Protein AF-A0A5B7GQ58-F1 (afdb_monomer_lite)

Foldseek 3Di:
DVVVVVCVVVVVDDDDDPDDDDDFDWDWDADPPGDIDIDTPCVVVVVVDDDDDDDDDDPCNVCVVVD

Secondary structure (DSSP, 8-state):
-HHHHHHHHTTS--PPPSSS-----EEEEE-TTS-EEEEE--TTGGGTS------PPPHHHHHTT--

pLDDT: mean 89.21, std 7.02, range [55.03, 95.56]

Structure (mmCIF, N/CA/C/O backbone):
data_AF-A0A5B7GQ58-F1
#
_entry.id   AF-A0A5B7GQ58-F1
#
loop_
_atom_site.group_PDB
_atom_site.id
_atom_site.type_symbol
_atom_site.label_atom_id
_atom_site.label_alt_id
_atom_site.label_comp_id
_atom_site.label_asym_id
_atom_site.label_entity_id
_atom_site.label_seq_id
_atom_site.pdbx_PDB_ins_code
_atom_site.Cartn_x
_atom_site.Cartn_y
_atom_site.Cartn_z
_atom_site.occupancy
_atom_site.B_iso_or_equiv
_atom_site.auth_seq_id
_atom_site.auth_comp_id
_atom_site.auth_asym_id
_atom_site.auth_atom_id
_atom_site.pdbx_PDB_model_num
ATOM 1 N N . MET A 1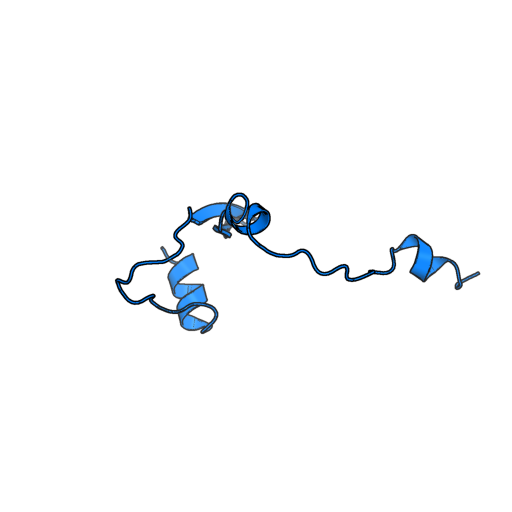 1 ? -4.160 4.170 15.422 1.00 58.69 1 MET A N 1
ATOM 2 C CA . MET A 1 1 ? -5.546 4.151 14.902 1.00 58.69 1 MET A CA 1
ATOM 3 C C . MET A 1 1 ? -5.915 5.466 14.214 1.00 58.69 1 MET A C 1
ATOM 5 O O . MET A 1 1 ? -6.653 5.417 13.243 1.00 58.69 1 MET A O 1
ATOM 9 N N . GLU A 1 2 ? -5.327 6.598 14.625 1.00 80.06 2 GLU A N 1
ATOM 10 C CA . GLU A 1 2 ? -5.536 7.925 14.013 1.00 80.06 2 GLU A CA 1
ATOM 11 C C . GLU A 1 2 ? -5.362 7.970 12.487 1.00 80.06 2 GLU A C 1
ATOM 13 O O . GLU A 1 2 ? -6.174 8.590 11.812 1.00 80.06 2 GLU A O 1
ATOM 18 N N . GLU A 1 3 ? -4.365 7.282 11.919 1.00 84.75 3 GLU A N 1
ATOM 19 C CA . GLU A 1 3 ? -4.133 7.301 10.462 1.00 84.75 3 GLU A CA 1
ATOM 20 C C . GLU A 1 3 ? -5.301 6.704 9.659 1.00 84.75 3 GLU A C 1
ATOM 22 O O . GLU A 1 3 ? -5.675 7.234 8.616 1.00 84.75 3 GLU A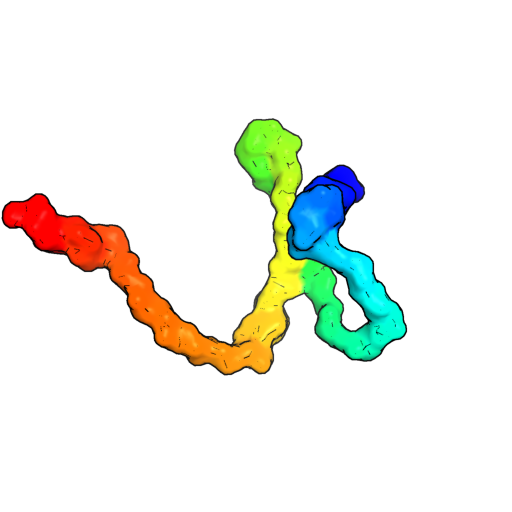 O 1
ATOM 27 N N . VAL A 1 4 ? -5.924 5.629 10.156 1.00 86.75 4 VAL A N 1
ATOM 28 C CA . VAL A 1 4 ? -7.088 5.015 9.493 1.00 86.75 4 VAL A CA 1
ATOM 29 C C . VAL A 1 4 ? -8.297 5.942 9.600 1.00 86.75 4 VAL A C 1
ATOM 31 O O . VAL A 1 4 ? -8.974 6.188 8.606 1.00 86.75 4 VAL A O 1
ATOM 34 N N . THR A 1 5 ? -8.515 6.542 10.773 1.00 90.44 5 THR A N 1
ATOM 35 C CA . THR A 1 5 ? -9.550 7.567 10.970 1.00 90.44 5 THR A CA 1
ATOM 36 C C . THR A 1 5 ? -9.333 8.773 10.052 1.00 90.44 5 THR A C 1
ATOM 38 O O . THR A 1 5 ? -10.284 9.286 9.473 1.00 90.44 5 THR A O 1
ATOM 41 N N . ALA A 1 6 ? -8.088 9.206 9.848 1.00 89.81 6 ALA A N 1
ATOM 42 C CA . ALA A 1 6 ? -7.764 10.301 8.940 1.00 89.81 6 ALA A CA 1
ATOM 43 C C . ALA A 1 6 ? -8.069 9.963 7.470 1.00 89.81 6 ALA A C 1
ATOM 45 O O . ALA A 1 6 ? -8.482 10.850 6.722 1.00 89.81 6 ALA A O 1
ATOM 46 N N . LEU A 1 7 ? -7.884 8.706 7.050 1.00 90.81 7 LEU A N 1
ATOM 47 C CA . LEU A 1 7 ? -8.269 8.239 5.713 1.00 90.81 7 LEU A CA 1
ATOM 48 C C . LEU A 1 7 ? -9.794 8.174 5.546 1.00 90.81 7 LEU A C 1
ATOM 50 O O . LEU A 1 7 ? -10.298 8.634 4.521 1.00 90.81 7 LEU A O 1
ATOM 54 N N . LEU A 1 8 ? -10.516 7.684 6.559 1.00 94.00 8 LEU A N 1
ATOM 55 C CA . LEU A 1 8 ? -11.986 7.669 6.587 1.00 94.00 8 LEU A CA 1
ATOM 56 C C . LEU A 1 8 ? -12.555 9.092 6.496 1.00 94.00 8 LEU A C 1
ATOM 58 O O . LEU A 1 8 ? -13.395 9.376 5.648 1.00 94.00 8 LEU A O 1
ATOM 62 N N . ASN A 1 9 ? -12.019 10.026 7.288 1.00 95.56 9 ASN A N 1
ATOM 63 C CA . ASN A 1 9 ? -12.436 11.433 7.273 1.00 95.56 9 ASN A CA 1
ATOM 64 C C . ASN A 1 9 ? -12.192 12.116 5.919 1.00 95.56 9 ASN A C 1
ATOM 66 O O . ASN A 1 9 ? -12.894 13.058 5.564 1.00 95.56 9 ASN A O 1
ATOM 70 N N . LYS A 1 10 ? -11.195 11.651 5.157 1.00 95.00 10 LYS A N 1
ATOM 71 C CA . LYS A 1 10 ? -10.911 12.120 3.792 1.00 95.00 10 LYS A CA 1
ATOM 72 C C . LYS A 1 10 ? -11.712 11.382 2.719 1.00 95.00 10 LYS A C 1
ATOM 74 O O . LYS A 1 10 ? -11.505 11.663 1.544 1.00 95.00 10 LYS A O 1
ATOM 79 N N . SER A 1 11 ? -12.571 10.434 3.102 1.00 94.50 11 SER A N 1
ATOM 80 C CA . SER A 1 11 ? -13.293 9.550 2.175 1.00 94.50 11 SER A CA 1
ATOM 81 C C . SER A 1 11 ? -12.361 8.806 1.208 1.00 94.50 11 SER A C 1
ATOM 83 O O . SER A 1 11 ? -12.727 8.516 0.074 1.00 94.50 11 SER A O 1
ATOM 85 N N . ALA A 1 12 ? -11.127 8.523 1.640 1.00 93.88 12 ALA A N 1
ATOM 86 C CA . ALA A 1 12 ? -10.150 7.780 0.844 1.00 93.88 12 ALA A CA 1
ATOM 87 C C . ALA A 1 12 ? -10.336 6.258 0.967 1.00 93.88 12 ALA A C 1
ATOM 89 O O . ALA A 1 12 ? -9.858 5.508 0.121 1.00 93.88 12 ALA A O 1
ATOM 90 N N . VAL A 1 13 ? -10.988 5.816 2.044 1.00 93.62 13 VAL A N 1
ATOM 91 C CA . VAL A 1 13 ? -11.337 4.422 2.335 1.00 93.62 13 VAL A CA 1
ATOM 92 C C . VAL A 1 13 ? -12.718 4.382 2.984 1.00 93.62 13 VAL A C 1
ATOM 94 O O . VAL A 1 13 ? -13.179 5.394 3.516 1.00 93.62 13 VAL A O 1
ATOM 97 N N . GLU A 1 14 ? -13.339 3.210 2.981 1.00 94.88 14 GLU A N 1
ATOM 98 C CA . GLU A 1 14 ? -14.625 2.942 3.622 1.00 94.88 14 GLU A CA 1
ATOM 99 C C . GLU A 1 14 ? -14.582 1.619 4.393 1.00 94.88 14 GLU A C 1
ATOM 101 O O . GLU A 1 14 ? -13.668 0.805 4.217 1.00 94.88 14 GLU A O 1
ATOM 106 N N . GLU A 1 15 ? -15.560 1.410 5.270 1.00 93.62 15 GLU A N 1
ATOM 107 C CA . GLU A 1 15 ? -15.720 0.124 5.939 1.00 93.62 15 GLU A CA 1
ATOM 108 C C . GLU A 1 15 ? -16.210 -0.926 4.940 1.00 93.62 15 GLU A C 1
ATOM 110 O O . GLU A 1 15 ? -17.258 -0.777 4.311 1.00 93.62 15 GLU A O 1
ATOM 115 N N . ALA A 1 16 ? -15.443 -2.006 4.799 1.00 91.38 16 ALA A N 1
ATOM 116 C CA . ALA A 1 16 ? -15.817 -3.108 3.929 1.00 91.38 16 ALA A CA 1
ATOM 117 C C . ALA A 1 16 ? -16.900 -3.980 4.594 1.00 91.38 16 ALA A C 1
ATOM 119 O O . ALA A 1 16 ? -16.779 -4.301 5.782 1.00 91.38 16 ALA A O 1
ATOM 120 N N . PRO A 1 17 ? -17.925 -4.432 3.848 1.00 93.00 17 PRO A N 1
ATOM 121 C CA . PRO A 1 17 ? -18.897 -5.380 4.373 1.00 93.00 17 PRO A CA 1
ATOM 122 C C . PRO A 1 17 ? -18.214 -6.716 4.722 1.00 93.00 17 PRO A C 1
ATOM 124 O O . PRO A 1 17 ? -17.242 -7.107 4.066 1.00 93.00 17 PRO A O 1
ATOM 127 N N . PRO A 1 18 ? -18.720 -7.457 5.723 1.00 91.25 18 PRO A N 1
ATOM 128 C CA . PRO A 1 18 ? -18.207 -8.780 6.063 1.00 91.25 18 PRO A CA 1
ATOM 129 C C . PRO A 1 18 ? -18.637 -9.793 4.991 1.00 91.25 18 PRO A C 1
ATOM 131 O O . PRO A 1 18 ? -19.652 -10.474 5.122 1.00 91.25 18 PRO A O 1
ATOM 134 N N . ALA A 1 19 ? -17.874 -9.865 3.904 1.00 94.06 19 ALA A N 1
ATOM 135 C CA . ALA A 1 19 ? -18.137 -10.709 2.746 1.00 94.06 19 ALA A CA 1
ATOM 136 C C . ALA A 1 19 ? -16.867 -11.472 2.331 1.00 94.06 19 ALA A C 1
ATOM 138 O O . ALA A 1 19 ? -15.760 -11.009 2.592 1.00 94.06 19 ALA A O 1
ATOM 139 N N . PRO A 1 20 ? -16.979 -12.631 1.660 1.00 93.38 20 PRO A N 1
ATOM 140 C CA . PRO A 1 20 ? -15.819 -13.269 1.051 1.00 93.38 20 PRO A CA 1
ATOM 141 C C . PRO A 1 20 ? -15.128 -12.304 0.082 1.00 93.38 20 PRO A C 1
ATOM 143 O O . PRO A 1 20 ? -15.776 -11.706 -0.776 1.00 93.38 20 PRO A O 1
ATOM 146 N N . GLY A 1 21 ? -13.814 -12.150 0.213 1.00 89.88 21 GLY A N 1
ATOM 147 C CA . GLY A 1 21 ? -13.074 -11.158 -0.553 1.00 89.88 21 GLY A CA 1
ATOM 148 C C . GLY A 1 21 ? -11.569 -11.256 -0.357 1.00 89.88 21 GLY A C 1
ATOM 149 O O . GLY A 1 21 ? -11.060 -12.159 0.310 1.00 89.88 21 GLY A O 1
ATOM 150 N N . PHE A 1 22 ? -10.854 -10.317 -0.971 1.00 90.38 22 PHE A N 1
ATOM 151 C CA . PHE A 1 22 ? -9.415 -10.193 -0.805 1.00 90.38 22 PHE A CA 1
ATOM 152 C C . PHE A 1 22 ? -9.095 -9.387 0.455 1.00 90.38 22 PHE A C 1
ATOM 154 O O . PHE A 1 22 ? -9.537 -8.249 0.604 1.00 90.38 22 PHE A O 1
ATOM 161 N N . TYR A 1 23 ? -8.278 -9.967 1.329 1.00 91.62 23 TYR A N 1
ATOM 162 C CA . TYR A 1 23 ? -7.793 -9.321 2.541 1.00 91.62 23 TYR A CA 1
ATOM 163 C C . TYR A 1 23 ? -6.277 -9.394 2.573 1.00 91.62 23 TYR A C 1
ATOM 165 O O . TYR A 1 23 ? -5.679 -10.419 2.244 1.00 91.62 23 TYR A O 1
ATOM 173 N N . THR A 1 24 ? -5.650 -8.305 2.997 1.00 92.88 24 THR A N 1
ATOM 174 C CA . THR A 1 24 ? -4.199 -8.236 3.128 1.00 92.88 24 THR A CA 1
ATOM 175 C C . THR A 1 24 ? -3.801 -7.473 4.381 1.00 92.88 24 THR A C 1
ATOM 177 O O . THR A 1 24 ? -4.633 -6.905 5.090 1.00 92.88 24 THR A O 1
ATOM 180 N N . ARG A 1 25 ? -2.504 -7.485 4.675 1.00 93.19 25 ARG A N 1
ATOM 181 C CA . ARG A 1 25 ? -1.926 -6.816 5.833 1.00 93.19 25 ARG A CA 1
ATOM 182 C C . ARG A 1 25 ? -1.877 -5.307 5.613 1.00 93.19 25 ARG A C 1
ATOM 184 O O . ARG A 1 25 ? -1.455 -4.833 4.559 1.00 93.19 25 ARG A O 1
ATOM 191 N N . LEU A 1 26 ? -2.232 -4.574 6.663 1.00 91.06 26 LEU A N 1
ATOM 192 C CA . LEU A 1 26 ? -1.961 -3.150 6.816 1.00 91.06 26 LEU A CA 1
ATOM 193 C C . LEU A 1 26 ? -0.877 -2.988 7.883 1.00 91.06 26 LEU A C 1
ATOM 195 O O . LEU A 1 26 ? -1.004 -3.529 8.981 1.00 91.06 26 LEU A O 1
ATOM 199 N N . PHE A 1 27 ? 0.175 -2.239 7.581 1.00 90.62 27 PHE A N 1
ATOM 200 C CA . PHE A 1 27 ? 1.224 -1.904 8.543 1.00 90.62 27 PHE A CA 1
ATOM 201 C C . PHE A 1 27 ? 1.569 -0.421 8.459 1.00 90.62 27 PHE A C 1
ATOM 203 O O . PHE A 1 27 ? 1.169 0.272 7.528 1.00 90.62 27 PHE A O 1
ATOM 210 N N . VAL A 1 28 ? 2.281 0.093 9.457 1.00 90.00 28 VAL A N 1
ATOM 211 C CA . VAL A 1 28 ? 2.688 1.500 9.509 1.00 90.00 28 VAL A CA 1
ATOM 212 C C . VAL A 1 28 ? 4.198 1.614 9.407 1.00 90.00 28 VAL A C 1
ATOM 214 O O . VAL A 1 28 ? 4.928 0.831 10.010 1.00 90.00 28 VAL A O 1
ATOM 217 N N . VAL A 1 29 ? 4.664 2.611 8.662 1.00 90.81 29 VAL A N 1
ATOM 218 C CA . VAL A 1 29 ? 6.080 2.984 8.607 1.00 90.81 29 VAL A CA 1
ATOM 219 C C . VAL A 1 29 ? 6.255 4.420 9.100 1.00 90.81 29 VAL A C 1
ATOM 221 O O . VAL A 1 29 ? 5.386 5.258 8.845 1.00 90.81 29 VAL A O 1
ATOM 224 N N . PRO A 1 30 ? 7.342 4.745 9.812 1.00 90.38 30 PRO A N 1
ATOM 225 C CA . PRO A 1 30 ? 7.626 6.122 10.192 1.00 90.38 30 PRO A CA 1
ATOM 226 C C . PRO A 1 30 ? 7.953 6.963 8.949 1.00 90.38 30 PRO A C 1
ATOM 228 O O . PRO A 1 30 ? 8.696 6.538 8.065 1.00 90.38 30 PRO A O 1
ATOM 231 N N . LYS A 1 31 ? 7.403 8.176 8.884 1.00 87.56 31 LYS A N 1
ATOM 232 C CA . LYS A 1 31 ? 7.672 9.190 7.859 1.00 87.56 31 LYS A CA 1
ATOM 233 C C . LYS A 1 31 ? 8.438 10.360 8.480 1.00 87.56 31 LYS A C 1
ATOM 235 O O . LYS A 1 31 ? 8.434 10.553 9.698 1.00 87.56 31 LYS A O 1
ATOM 240 N N . LEU A 1 32 ? 9.101 11.153 7.634 1.00 84.50 32 LEU A N 1
ATOM 241 C CA . LEU A 1 32 ? 9.782 12.375 8.064 1.00 84.50 32 LEU A CA 1
ATOM 242 C C . LEU A 1 32 ? 8.837 13.247 8.909 1.00 84.50 32 LEU A C 1
ATOM 244 O O . LEU A 1 32 ? 7.659 13.390 8.581 1.00 84.50 32 LEU A O 1
ATOM 248 N N . MET A 1 33 ? 9.380 13.835 9.978 1.00 79.69 33 MET A N 1
ATOM 249 C CA . MET A 1 33 ? 8.658 14.662 10.959 1.00 79.69 33 MET A CA 1
ATOM 250 C C . MET A 1 33 ? 7.717 13.901 11.913 1.00 79.69 33 MET A C 1
ATOM 252 O O . MET A 1 33 ? 6.774 14.483 12.441 1.00 79.69 33 MET A O 1
ATOM 256 N N . GLY A 1 34 ? 7.970 12.611 12.162 1.00 79.62 34 GLY A N 1
ATOM 257 C CA . GLY A 1 34 ? 7.328 11.866 13.257 1.00 79.62 34 GLY A CA 1
ATOM 258 C C . GLY A 1 34 ? 5.892 11.412 12.986 1.00 79.62 34 GLY A C 1
ATOM 259 O O . GLY A 1 34 ? 5.221 10.942 13.899 1.00 79.62 34 GLY A O 1
ATOM 260 N N . ARG A 1 35 ? 5.414 11.531 11.743 1.00 83.50 35 ARG A N 1
ATOM 261 C CA . ARG A 1 35 ? 4.118 10.979 11.320 1.00 83.50 35 ARG A CA 1
ATOM 262 C C . ARG A 1 35 ? 4.268 9.528 10.884 1.00 83.50 35 ARG A C 1
ATOM 264 O O . ARG A 1 35 ? 5.337 9.138 10.422 1.00 83.50 35 ARG A O 1
ATOM 271 N N . PHE A 1 36 ? 3.198 8.747 10.967 1.00 86.94 36 PHE A N 1
ATOM 272 C CA . PHE A 1 36 ? 3.177 7.388 10.431 1.00 86.94 36 PHE A CA 1
ATOM 273 C C . PHE A 1 36 ? 2.504 7.370 9.060 1.00 86.94 36 PHE A C 1
ATOM 275 O O . PHE A 1 36 ? 1.608 8.156 8.777 1.00 86.94 36 PHE A O 1
ATOM 282 N N . CYS A 1 37 ? 2.961 6.484 8.183 1.00 89.00 37 CYS A N 1
ATOM 283 C CA . CYS A 1 37 ? 2.338 6.239 6.894 1.00 89.00 37 CYS A CA 1
ATOM 284 C C . CYS A 1 37 ? 1.747 4.827 6.908 1.00 89.00 37 CYS A C 1
ATOM 286 O O . CYS A 1 37 ? 2.517 3.869 7.036 1.00 89.00 37 CYS A O 1
ATOM 288 N N . PRO A 1 38 ? 0.419 4.671 6.793 1.00 91.25 38 PRO A N 1
ATOM 289 C CA . PRO A 1 38 ? -0.178 3.360 6.592 1.00 91.25 38 PRO A CA 1
ATOM 290 C C . PRO A 1 38 ? 0.206 2.824 5.205 1.00 91.25 38 PRO A C 1
ATOM 292 O O . PRO A 1 38 ? 0.166 3.554 4.214 1.00 91.25 38 PRO A O 1
ATOM 295 N N . ILE A 1 39 ? 0.596 1.554 5.146 1.00 93.06 39 ILE A N 1
ATOM 296 C CA . ILE A 1 39 ? 0.974 0.816 3.939 1.00 93.06 39 ILE A CA 1
ATOM 297 C C . ILE A 1 39 ? 0.133 -0.457 3.869 1.00 93.06 39 ILE A C 1
ATOM 299 O O . ILE A 1 39 ? 0.046 -1.210 4.841 1.00 93.06 39 ILE A O 1
ATOM 303 N N . ILE A 1 40 ? -0.464 -0.693 2.703 1.00 93.88 40 ILE A N 1
ATOM 304 C CA . ILE A 1 40 ? -1.196 -1.917 2.377 1.00 93.88 40 ILE A CA 1
ATOM 305 C C . ILE A 1 40 ? -0.245 -2.844 1.617 1.00 93.88 40 ILE A C 1
ATOM 307 O O . ILE A 1 40 ? 0.368 -2.436 0.630 1.00 93.88 40 ILE A O 1
ATOM 311 N N . ASP A 1 41 ? -0.119 -4.091 2.063 1.00 94.75 41 ASP A N 1
ATOM 312 C CA . ASP A 1 41 ? 0.696 -5.090 1.376 1.00 94.75 41 ASP A CA 1
ATOM 313 C C . ASP A 1 41 ? -0.022 -5.610 0.120 1.00 94.75 41 ASP A C 1
ATOM 315 O O . ASP A 1 41 ? -0.901 -6.468 0.191 1.00 94.75 41 ASP A O 1
ATOM 319 N N . LEU A 1 42 ? 0.354 -5.096 -1.049 1.00 94.62 42 LEU A N 1
ATOM 320 C CA . LEU A 1 42 ? -0.221 -5.509 -2.334 1.00 94.62 42 LEU A CA 1
ATOM 321 C C . LEU A 1 42 ? 0.598 -6.595 -3.047 1.00 94.62 42 LEU A C 1
ATOM 323 O O . LEU A 1 42 ? 0.279 -6.944 -4.180 1.00 94.62 42 LEU A O 1
ATOM 327 N N . SER A 1 43 ? 1.638 -7.150 -2.411 1.00 93.81 43 SER A N 1
ATOM 328 C CA . SER A 1 43 ? 2.551 -8.108 -3.056 1.00 93.81 43 SER A CA 1
ATOM 329 C C . SER A 1 43 ? 1.826 -9.333 -3.620 1.00 93.81 43 SER A C 1
ATOM 331 O O . SER A 1 43 ? 2.081 -9.727 -4.756 1.00 93.81 43 SER A O 1
ATOM 333 N N . PHE A 1 44 ? 0.880 -9.889 -2.860 1.00 93.88 44 PHE A N 1
ATOM 334 C CA . PHE A 1 44 ? 0.064 -11.017 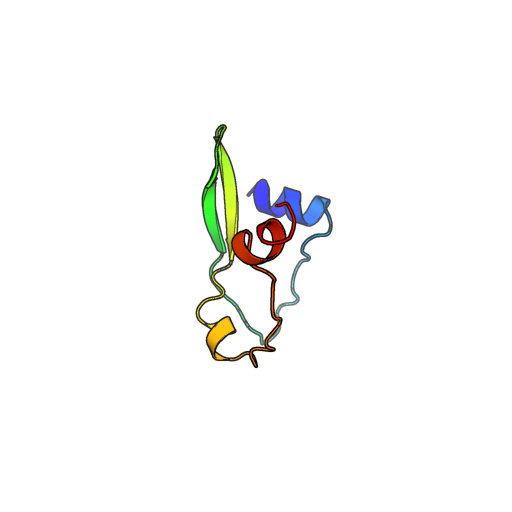-3.300 1.00 93.88 44 PHE A CA 1
ATOM 335 C C . PHE A 1 44 ? -0.932 -10.616 -4.394 1.00 93.88 44 PHE A C 1
ATOM 337 O O . PHE A 1 44 ? -1.072 -11.317 -5.393 1.00 93.88 44 PHE A O 1
ATOM 344 N N . LEU A 1 45 ? -1.604 -9.471 -4.243 1.00 93.38 45 LEU A N 1
ATOM 345 C CA . LEU A 1 45 ? -2.600 -9.013 -5.213 1.00 93.38 45 LEU A CA 1
ATOM 346 C C . LEU A 1 45 ? -1.970 -8.748 -6.587 1.00 93.38 45 LEU A C 1
ATOM 348 O O . LEU A 1 45 ? -2.520 -9.154 -7.606 1.00 93.38 45 LEU A O 1
ATOM 352 N N . ASN A 1 46 ? -0.782 -8.143 -6.613 1.00 93.12 46 ASN A N 1
ATOM 353 C CA . ASN A 1 46 ? -0.062 -7.818 -7.844 1.00 93.12 46 ASN A CA 1
ATOM 354 C C . ASN A 1 46 ? 0.286 -9.050 -8.697 1.00 93.12 46 ASN A C 1
ATOM 356 O O . ASN A 1 46 ? 0.495 -8.908 -9.896 1.00 93.12 46 ASN A O 1
ATOM 360 N N . GLN A 1 47 ? 0.329 -10.253 -8.114 1.00 93.06 47 GLN A N 1
ATOM 361 C CA . GLN A 1 47 ? 0.555 -11.504 -8.854 1.00 93.06 47 GLN A CA 1
ATOM 362 C C . GLN A 1 47 ? -0.695 -11.998 -9.599 1.00 93.06 47 GLN A C 1
ATOM 364 O O . GLN A 1 47 ? -0.587 -12.856 -10.469 1.00 93.06 47 GLN A 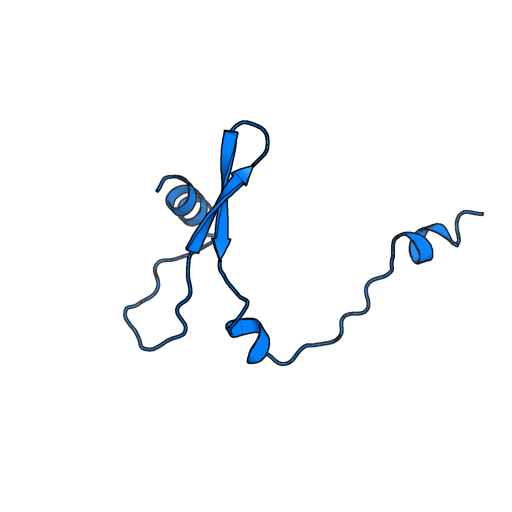O 1
ATOM 369 N N . HIS A 1 48 ? -1.871 -11.467 -9.258 1.00 92.94 48 HIS A N 1
ATOM 370 C CA . HIS A 1 48 ? -3.169 -11.909 -9.773 1.00 92.94 48 HIS A CA 1
ATOM 371 C C . HIS A 1 48 ? -3.840 -10.867 -10.685 1.00 92.94 48 HIS A C 1
ATOM 373 O O . HIS A 1 48 ? -4.931 -11.115 -11.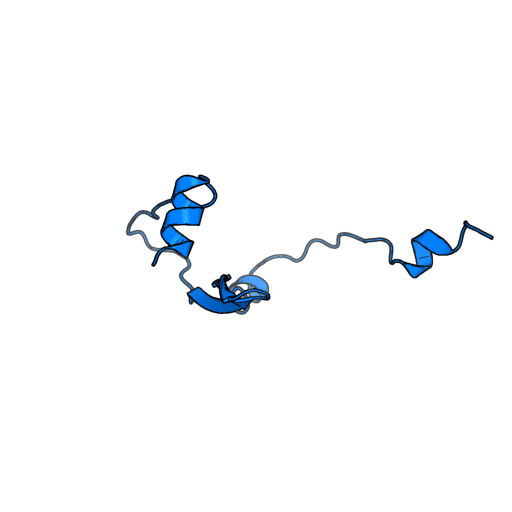196 1.00 92.94 48 HIS A O 1
ATOM 379 N N . ILE A 1 49 ? -3.215 -9.702 -10.890 1.00 91.81 49 ILE A N 1
ATOM 380 C CA . ILE A 1 49 ? -3.728 -8.628 -11.750 1.00 91.81 49 ILE A CA 1
ATOM 381 C C . ILE A 1 49 ? -3.004 -8.653 -13.101 1.00 91.81 49 ILE A C 1
ATOM 383 O O . ILE A 1 49 ? -1.792 -8.852 -13.174 1.00 91.81 49 ILE A O 1
ATOM 387 N N . ILE A 1 50 ? -3.747 -8.403 -14.182 1.00 92.69 50 ILE A N 1
ATOM 388 C CA . ILE A 1 50 ? -3.177 -8.196 -15.518 1.00 92.69 50 ILE A CA 1
ATOM 389 C C . ILE A 1 50 ? -2.431 -6.858 -15.527 1.00 92.69 50 ILE A C 1
ATOM 391 O O . ILE A 1 50 ? -3.036 -5.800 -15.349 1.00 92.69 50 ILE A O 1
ATOM 395 N N . ASN A 1 51 ? -1.118 -6.899 -15.744 1.00 88.12 51 ASN A N 1
ATOM 396 C CA . ASN A 1 51 ? -0.310 -5.692 -15.856 1.00 88.12 51 ASN A CA 1
ATOM 397 C C . ASN A 1 51 ? -0.565 -5.013 -17.212 1.00 88.12 51 ASN A C 1
ATOM 399 O O . ASN A 1 51 ? -0.240 -5.568 -18.261 1.00 88.12 51 ASN A O 1
ATOM 403 N N . MET A 1 52 ? -1.158 -3.820 -17.183 1.00 88.44 52 MET A N 1
ATOM 404 C CA . MET A 1 52 ? -1.325 -2.973 -18.359 1.00 88.44 52 MET A CA 1
ATOM 405 C C . MET A 1 52 ? -0.095 -2.077 -18.508 1.00 88.44 52 MET A C 1
ATOM 407 O O . MET A 1 52 ? 0.154 -1.212 -17.668 1.00 88.44 52 MET A O 1
ATOM 411 N N . GLU A 1 53 ? 0.669 -2.270 -19.585 1.00 86.50 53 GLU A N 1
ATOM 412 C CA . GLU A 1 53 ? 1.861 -1.464 -19.843 1.00 86.50 53 GLU A CA 1
ATOM 413 C C . GLU A 1 53 ? 1.487 -0.000 -20.100 1.00 86.50 53 GLU A C 1
ATOM 415 O O . GLU A 1 53 ? 0.934 0.358 -21.141 1.00 86.50 53 GLU A O 1
ATOM 420 N N . LEU A 1 54 ? 1.837 0.865 -19.150 1.00 86.75 54 LEU A N 1
ATOM 421 C CA . LEU A 1 54 ? 1.791 2.309 -19.316 1.00 86.75 54 LEU A CA 1
ATOM 422 C C . LEU A 1 54 ? 3.222 2.836 -19.421 1.00 86.75 54 LEU A C 1
ATOM 424 O O . LEU A 1 54 ? 3.988 2.833 -18.454 1.00 86.75 54 LEU A O 1
ATOM 428 N N . LYS A 1 55 ? 3.604 3.267 -20.624 1.00 87.88 55 LYS A N 1
ATOM 429 C CA . LYS A 1 55 ? 4.956 3.755 -20.891 1.00 87.88 55 LYS A CA 1
ATOM 430 C C . LYS A 1 55 ? 5.112 5.177 -20.356 1.00 87.88 55 LYS A C 1
ATOM 432 O O . LYS A 1 55 ? 4.679 6.134 -20.987 1.00 87.88 55 LYS A O 1
ATOM 437 N N . MET A 1 56 ? 5.756 5.304 -19.201 1.00 90.44 56 MET A N 1
ATOM 438 C CA . MET A 1 56 ? 6.152 6.599 -18.650 1.00 90.44 56 MET A CA 1
ATOM 439 C C . MET A 1 56 ? 7.464 7.068 -19.277 1.00 90.44 56 MET A C 1
ATOM 441 O O . MET A 1 56 ? 8.419 6.296 -19.404 1.00 90.44 56 MET A O 1
ATOM 445 N N . GLU A 1 57 ? 7.538 8.349 -19.630 1.00 92.12 57 GLU A N 1
ATOM 446 C CA . GLU A 1 57 ? 8.815 8.971 -19.955 1.00 92.12 57 GLU A CA 1
ATOM 447 C C . GLU A 1 57 ? 9.690 9.026 -18.699 1.00 92.12 57 GLU A C 1
ATOM 449 O O . GLU A 1 57 ? 9.272 9.426 -17.614 1.00 92.12 57 GLU A O 1
ATOM 454 N N . THR A 1 58 ? 10.943 8.619 -18.845 1.00 90.69 58 THR A N 1
ATOM 455 C CA . THR A 1 58 ? 11.960 8.818 -17.812 1.00 90.69 58 THR A CA 1
ATOM 456 C C . THR A 1 58 ? 12.393 10.284 -17.758 1.00 90.69 58 THR A C 1
ATOM 458 O O . THR A 1 58 ? 12.361 10.983 -18.772 1.00 90.69 58 THR A O 1
ATOM 461 N N . VAL A 1 59 ? 12.920 10.731 -16.614 1.00 91.75 59 VAL A N 1
ATOM 462 C CA . VAL A 1 59 ? 13.536 12.068 -16.475 1.00 91.75 59 VAL A CA 1
ATOM 463 C C . VAL A 1 59 ? 14.559 12.330 -17.587 1.00 91.75 59 VAL A C 1
ATOM 465 O O . VAL A 1 59 ? 14.611 13.416 -18.154 1.00 91.75 59 VAL A O 1
ATOM 468 N N . ARG A 1 60 ? 15.333 11.306 -17.968 1.00 90.75 60 ARG A N 1
ATOM 469 C CA . ARG A 1 60 ? 16.315 11.401 -19.053 1.00 90.75 60 ARG A CA 1
ATOM 470 C C . ARG A 1 60 ? 15.668 11.679 -20.412 1.00 90.75 60 ARG A C 1
ATOM 472 O O . ARG A 1 60 ? 16.191 12.492 -21.162 1.00 90.75 60 ARG A O 1
ATOM 479 N N . THR A 1 61 ? 14.565 11.004 -20.734 1.00 89.75 61 THR A N 1
ATOM 480 C CA . THR A 1 61 ? 13.820 11.231 -21.988 1.00 89.75 61 THR A CA 1
ATOM 481 C C . THR A 1 61 ? 13.177 12.612 -22.028 1.00 89.75 61 THR A C 1
ATOM 483 O O . THR A 1 61 ? 13.209 13.235 -23.080 1.00 89.75 61 THR A O 1
ATOM 486 N N . VAL A 1 62 ? 12.695 13.122 -20.890 1.00 89.81 62 VAL A N 1
ATOM 487 C CA . VAL A 1 62 ? 12.105 14.469 -20.801 1.00 89.81 62 VAL A CA 1
ATOM 488 C C . VAL A 1 62 ? 13.159 15.569 -20.970 1.00 89.81 62 VAL A C 1
ATOM 490 O O . VAL A 1 62 ? 12.880 16.595 -21.576 1.00 89.81 62 VAL A O 1
ATOM 493 N N . LEU A 1 63 ? 14.377 15.380 -20.448 1.00 91.44 63 LEU A N 1
ATOM 494 C CA . LEU A 1 63 ? 15.445 16.392 -20.502 1.00 91.44 63 LEU A CA 1
ATOM 495 C C . LEU A 1 63 ? 16.271 16.365 -21.797 1.00 91.44 63 LEU A C 1
ATOM 497 O O . LEU A 1 63 ? 16.993 17.319 -22.080 1.00 91.44 63 LEU A O 1
ATOM 501 N N . ALA A 1 64 ? 16.178 15.294 -22.589 1.00 87.56 64 ALA A N 1
ATOM 502 C CA . ALA A 1 64 ? 16.891 15.160 -23.861 1.00 87.56 64 ALA A CA 1
ATOM 503 C C . ALA A 1 64 ? 16.653 16.311 -24.873 1.00 87.56 64 ALA A C 1
ATOM 505 O O . ALA A 1 64 ? 17.619 16.671 -25.547 1.00 87.56 64 ALA A O 1
ATOM 506 N N . PRO A 1 65 ? 15.448 16.912 -24.987 1.00 79.62 65 PRO A N 1
ATOM 507 C CA . PRO A 1 65 ? 15.168 17.995 -25.935 1.00 79.62 65 PRO A CA 1
ATOM 508 C C . PRO A 1 65 ? 15.603 19.394 -25.469 1.00 79.62 65 PRO A C 1
ATOM 510 O O . PRO A 1 65 ? 15.532 20.329 -26.255 1.00 79.62 65 PRO A O 1
ATOM 513 N N . VAL A 1 66 ? 16.017 19.574 -24.207 1.00 76.88 66 VAL A N 1
ATOM 514 C CA . VAL A 1 66 ? 16.353 20.893 -23.623 1.00 76.88 66 VAL A CA 1
ATOM 515 C C . VAL A 1 66 ? 17.838 21.238 -23.853 1.00 76.88 66 VAL A C 1
ATOM 517 O O . VAL A 1 66 ? 18.528 21.702 -22.949 1.00 76.88 66 VAL A O 1
ATOM 520 N N . ARG A 1 67 ? 18.368 20.960 -25.049 1.00 55.03 67 ARG A N 1
ATOM 521 C CA . ARG A 1 67 ? 19.756 21.260 -25.441 1.00 55.03 67 ARG A CA 1
ATOM 522 C C . ARG A 1 67 ? 19.820 22.244 -26.593 1.00 55.03 67 ARG A C 1
ATOM 524 O O . ARG A 1 67 ? 19.033 22.065 -27.545 1.00 55.03 67 ARG A O 1
#

Radius of gyration: 18.07 Å; chains: 1; bounding box: 39×34×41 Å

Sequence (67 aa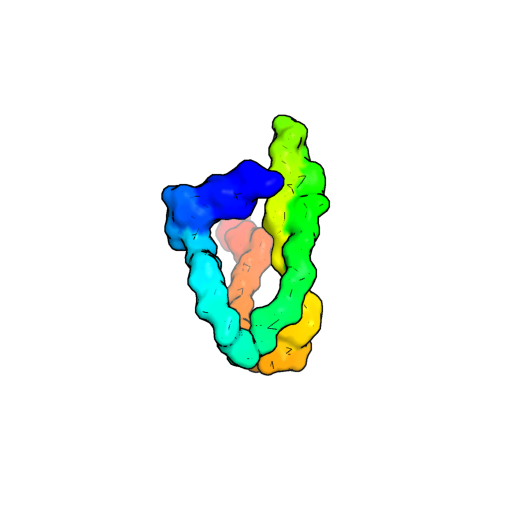):
MEEVTALLNKSAVEEAPPAPGFYTRLFVVPKLMGRFCPIIDLSFLNQHIINMELKMETVRTVLAPVR

Organism: Portunus trituberculatus (NCBI:txid210409)